Protein AF-C7RC73-F1 (afdb_monomer)

Nearest PDB structures (foldseek):
  5j6f-assembly1_A-2  TM=9.475E-01  e=1.215E-04  Geobacillus sp. GHH01
  5gmu-assembly2_B  TM=9.443E-01  e=4.191E-04  Bacillus subtilis subsp. subtilis str. 168
  2d8e-assembly1_A-2  TM=9.154E-01  e=3.025E-04  Thermus thermophilus HB8
  2d8d-assembly1_A  TM=9.356E-01  e=5.439E-04  Thermus thermophilus HB8
  5j6f-assembly1_B-2  TM=8.969E-01  e=7.058E-04  Geobacillus sp. GHH01

Organism: Kangiella koreensis (strain DSM 16069 / JCM 12317 / KCTC 12182 / SW-125) (NCBI:txid523791)

Foldseek 3Di:
DDDDPPPPPVVVVVVVVVVVVVVVVVVVVVVVVLVVVLVVLLVVLVVCVVVVHDSDDVVVVLVVLVCCCVPVVDPDDSVVSCVVVVVSSVVSVVVNVVVPDDD

Secondary structure (DSSP, 8-state):
------HHHHHHHHHHHHHHHHHHHHHHHHHHHHHHHHHHHHHHHHHHHHTT--S--HHHHHHHHHHHHHHH--SS-HHHHHHHHHHHHHHHHHHHHHTTS--

Solvent-accessible surface area (backbone atoms only — not comparable to full-atom values): 6108 Å² total; per-residue (Å²): 141,82,85,85,84,73,70,67,69,59,53,57,52,51,53,54,51,51,54,48,54,54,48,56,52,49,52,53,53,49,51,55,52,52,51,54,50,41,55,51,52,47,54,51,43,55,57,32,52,79,69,74,48,75,84,81,52,71,69,62,54,52,53,50,50,53,50,52,42,72,74,64,63,54,96,59,52,64,69,52,50,45,67,60,48,51,56,56,51,54,54,42,53,49,55,52,54,59,73,67,54,82,130

Radius of gyration: 21.59 Å; Cα contacts (8 Å, |Δi|>4): 28; chains: 1; bounding box: 45×28×75 Å

Sequence (103 aa):
MVFNEYGGSTVNSEIIQNLRSDIDELDRELMVLVEKRAQLVLRLSEEKKQLGMTDYDPTREQAIIESLYQEFKPTFSQSEIEVIFKPIFKASLRIQMDKKKPA

Mean predicted aligned error: 7.75 Å

InterPro domains:
  IPR002701 Chorismate mutase II, prokaryotic-type [PF01817] (19-96)
  IPR002701 Chorismate mutase II, prokaryotic-type [PS51168] (10-100)
  IPR002701 Chorismate mutase II, prokaryotic-type [SM00830] (20-99)
  IPR036263 Chorismate mutase type II superfamily [SSF48600] (16-98)
  IPR036979 Chorismate mutase domain superfamily [G3DSA:1.20.59.10] (11-102)

pLDDT: mean 86.16, std 15.5, range [36.69, 98.5]

Structure (mmCIF, N/CA/C/O backbone):
data_AF-C7RC73-F1
#
_entry.id   AF-C7RC73-F1
#
loop_
_atom_site.group_PDB
_atom_site.id
_atom_site.type_symbol
_atom_site.label_atom_id
_atom_site.label_alt_id
_atom_site.label_comp_id
_atom_site.label_asym_id
_atom_site.label_entity_id
_atom_site.label_seq_id
_atom_site.pdbx_PDB_ins_code
_atom_site.Cartn_x
_atom_site.Cartn_y
_atom_site.Cartn_z
_atom_site.occupancy
_atom_site.B_iso_or_equiv
_atom_site.auth_seq_id
_atom_site.auth_comp_id
_atom_site.auth_asym_id
_atom_site.auth_atom_id
_atom_site.pdbx_PDB_model_num
ATOM 1 N N . MET A 1 1 ? 21.435 3.459 -55.601 1.00 36.69 1 MET A N 1
ATOM 2 C CA . MET A 1 1 ? 21.591 2.864 -54.257 1.00 36.69 1 MET A CA 1
ATOM 3 C C . MET A 1 1 ? 21.717 4.025 -53.286 1.00 36.69 1 MET A C 1
ATOM 5 O O . MET A 1 1 ? 22.731 4.704 -53.324 1.00 36.69 1 MET A O 1
ATOM 9 N N . VAL A 1 2 ? 20.664 4.336 -52.532 1.00 38.97 2 VAL A N 1
ATOM 10 C CA . VAL A 1 2 ? 20.696 5.350 -51.467 1.00 38.97 2 VAL A CA 1
ATOM 11 C C . VAL A 1 2 ? 20.148 4.655 -50.228 1.00 38.97 2 VAL A C 1
ATOM 13 O O . VAL A 1 2 ? 19.046 4.109 -50.273 1.00 38.97 2 VAL A O 1
ATOM 16 N N . PHE A 1 3 ? 20.976 4.566 -49.191 1.00 45.38 3 PHE A N 1
ATOM 17 C CA . PHE A 1 3 ? 20.663 3.894 -47.935 1.00 45.38 3 PHE A CA 1
ATOM 18 C C . PHE A 1 3 ? 19.673 4.736 -47.122 1.00 45.38 3 PHE A C 1
ATOM 20 O O . PHE A 1 3 ? 19.808 5.951 -47.011 1.00 45.38 3 PHE A O 1
ATOM 27 N N . ASN A 1 4 ? 18.651 4.068 -46.596 1.00 46.72 4 ASN A N 1
ATOM 28 C CA . ASN A 1 4 ? 17.623 4.634 -45.735 1.00 46.72 4 ASN A CA 1
ATOM 29 C C . ASN A 1 4 ? 18.150 4.714 -44.290 1.00 46.72 4 ASN A C 1
ATOM 31 O O . ASN A 1 4 ? 18.247 3.682 -43.631 1.00 46.72 4 ASN A O 1
ATOM 35 N N . GLU A 1 5 ? 18.471 5.915 -43.799 1.00 52.72 5 GLU A N 1
ATOM 36 C CA . GLU A 1 5 ? 18.923 6.155 -42.412 1.00 52.72 5 GLU A CA 1
ATOM 37 C C . GLU A 1 5 ? 17.844 6.779 -41.500 1.00 52.72 5 GLU A C 1
ATOM 39 O O . GLU A 1 5 ? 18.138 7.228 -40.396 1.00 52.72 5 GLU A O 1
ATOM 44 N N . TYR A 1 6 ? 16.565 6.772 -41.897 1.00 52.12 6 TYR A N 1
ATOM 45 C CA . TYR A 1 6 ? 15.480 7.380 -41.102 1.00 52.12 6 TYR A CA 1
ATOM 46 C C . TYR A 1 6 ? 14.674 6.395 -40.233 1.00 52.12 6 TYR A C 1
ATOM 48 O O . TYR A 1 6 ? 13.713 6.795 -39.582 1.00 52.12 6 TYR A O 1
ATOM 56 N N . GLY A 1 7 ? 15.054 5.113 -40.176 1.00 54.03 7 GLY A N 1
ATOM 57 C CA . GLY A 1 7 ? 14.292 4.076 -39.460 1.00 54.03 7 GLY A CA 1
ATOM 58 C C . GLY A 1 7 ? 14.438 4.060 -37.930 1.00 54.03 7 GLY A C 1
ATOM 59 O O . GLY A 1 7 ? 13.632 3.429 -37.257 1.00 54.03 7 GLY A O 1
ATOM 60 N N . GLY A 1 8 ? 15.446 4.730 -37.358 1.00 53.94 8 GLY A N 1
ATOM 61 C CA . GLY A 1 8 ? 15.757 4.625 -35.922 1.00 53.94 8 GLY A CA 1
ATOM 62 C C . GLY A 1 8 ? 14.963 5.566 -35.007 1.00 53.94 8 GLY A C 1
ATOM 63 O O . GLY A 1 8 ? 14.692 5.233 -33.855 1.00 53.94 8 GLY A O 1
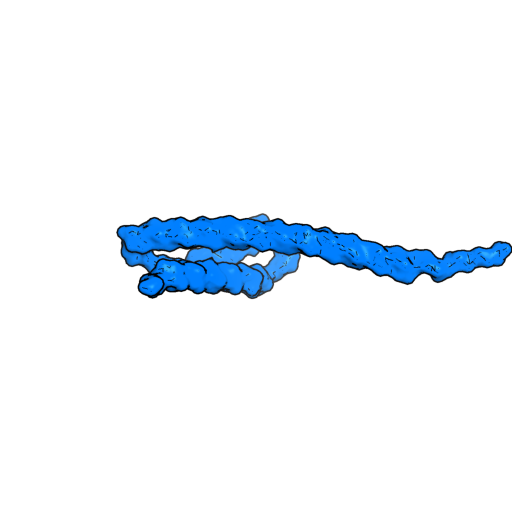ATOM 64 N N . SER A 1 9 ? 14.576 6.746 -35.495 1.00 59.94 9 SER A N 1
ATOM 65 C CA . SER A 1 9 ? 13.993 7.805 -34.653 1.00 59.94 9 SER A CA 1
ATOM 66 C C . SER A 1 9 ? 12.488 7.633 -34.428 1.00 59.94 9 SER A C 1
ATOM 68 O O . SER A 1 9 ? 11.982 7.929 -33.348 1.00 59.94 9 SER A O 1
ATOM 70 N N . THR A 1 10 ? 11.765 7.137 -35.434 1.00 62.66 10 THR A N 1
ATOM 71 C CA . THR A 1 10 ? 10.311 6.907 -35.379 1.00 62.66 10 THR A CA 1
ATOM 72 C C . THR A 1 10 ? 9.952 5.647 -34.593 1.00 62.66 10 THR A C 1
ATOM 74 O O . THR A 1 10 ? 9.048 5.697 -33.764 1.00 62.66 10 THR A O 1
ATOM 77 N N . VAL A 1 11 ? 10.710 4.559 -34.764 1.00 67.88 11 VAL A N 1
ATOM 78 C CA . VAL A 1 11 ? 10.478 3.275 -34.072 1.00 67.88 11 VAL A CA 1
ATOM 79 C C . VAL A 1 11 ? 10.676 3.400 -32.556 1.00 67.88 11 VAL A C 1
ATOM 81 O O . VAL A 1 11 ? 9.875 2.885 -31.781 1.00 67.88 11 VAL A O 1
ATOM 84 N N . ASN A 1 12 ? 11.687 4.154 -32.108 1.00 74.06 12 ASN A N 1
ATOM 85 C CA . ASN A 1 12 ? 11.900 4.402 -30.676 1.00 74.06 12 ASN A CA 1
ATOM 86 C C . ASN A 1 12 ? 10.759 5.212 -30.039 1.00 74.06 12 ASN A C 1
ATOM 88 O O . ASN A 1 12 ? 10.409 4.974 -28.885 1.00 74.06 12 ASN A O 1
ATOM 92 N N .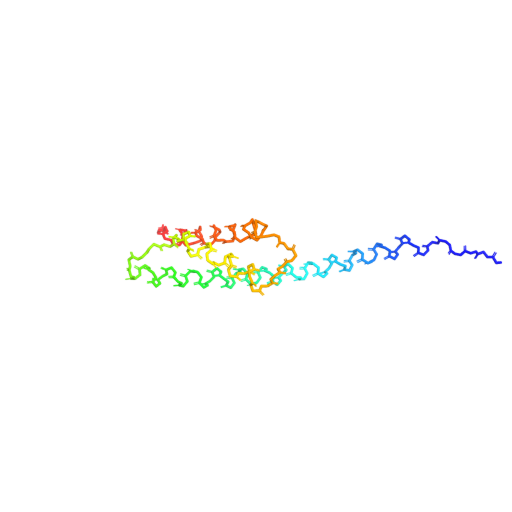 SER A 1 13 ? 10.157 6.143 -30.786 1.00 86.88 13 SER A N 1
ATOM 93 C CA . SER A 1 13 ? 8.987 6.894 -30.317 1.00 86.88 13 SER A CA 1
ATOM 94 C C . SER A 1 13 ? 7.776 5.973 -30.141 1.00 86.88 13 SER A C 1
ATOM 96 O O . SER A 1 13 ? 7.113 6.034 -29.110 1.00 86.88 13 SER A O 1
ATOM 98 N N . GLU A 1 14 ? 7.532 5.073 -31.097 1.00 91.75 14 GLU A N 1
ATOM 99 C CA . GLU A 1 14 ? 6.418 4.118 -31.058 1.00 91.75 14 GLU A CA 1
ATOM 100 C C . GLU A 1 14 ? 6.543 3.116 -29.898 1.00 91.75 14 GLU A C 1
ATOM 102 O O . GLU A 1 14 ? 5.582 2.923 -29.157 1.00 91.75 14 GLU A O 1
ATOM 107 N N . ILE A 1 15 ? 7.739 2.564 -29.653 1.00 95.00 15 ILE A N 1
ATOM 108 C CA . ILE A 1 15 ? 7.986 1.671 -28.503 1.00 95.00 15 ILE A CA 1
ATOM 109 C C . ILE A 1 15 ? 7.692 2.389 -27.181 1.00 95.00 15 ILE A C 1
ATOM 111 O O . ILE A 1 15 ? 7.037 1.827 -26.305 1.00 95.00 15 ILE A O 1
ATOM 115 N N . ILE A 1 16 ? 8.139 3.641 -27.034 1.00 95.44 16 ILE A N 1
ATOM 116 C CA . ILE A 1 16 ? 7.872 4.432 -25.826 1.00 95.44 16 ILE A CA 1
ATOM 117 C C . ILE A 1 16 ? 6.370 4.686 -25.654 1.00 95.44 16 ILE A C 1
ATOM 119 O O . ILE A 1 16 ? 5.880 4.610 -24.529 1.00 95.44 16 ILE A O 1
ATOM 123 N N . GLN A 1 17 ? 5.633 4.988 -26.731 1.00 96.38 17 GLN A N 1
ATOM 124 C CA . GLN A 1 17 ? 4.180 5.184 -26.637 1.00 96.38 17 GLN A CA 1
ATOM 125 C C . GLN A 1 17 ? 3.455 3.896 -26.242 1.00 96.38 17 GLN A C 1
ATOM 127 O O . GLN A 1 17 ? 2.572 3.949 -25.391 1.00 96.38 17 GLN A O 1
ATOM 132 N N . ASN A 1 18 ? 3.860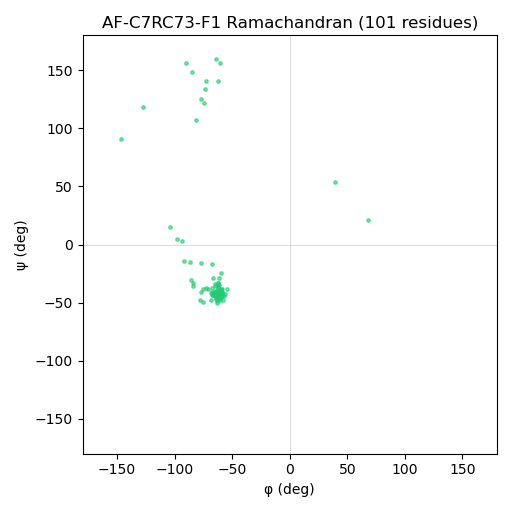 2.749 -26.788 1.00 96.56 18 ASN A N 1
ATOM 133 C CA . ASN A 1 18 ? 3.265 1.461 -26.432 1.00 96.56 18 ASN A CA 1
ATOM 134 C C . ASN A 1 18 ? 3.517 1.125 -24.956 1.00 96.56 18 ASN A C 1
ATOM 136 O O . ASN A 1 18 ? 2.571 0.857 -24.227 1.00 96.56 18 ASN A O 1
ATOM 140 N N . LEU A 1 19 ? 4.759 1.276 -24.479 1.00 97.38 19 LEU A N 1
ATOM 141 C CA . LEU A 1 19 ? 5.085 1.078 -23.061 1.00 97.38 19 LEU A CA 1
ATOM 142 C C . LEU A 1 19 ? 4.280 2.006 -22.142 1.00 97.38 19 LEU A C 1
ATOM 144 O O . LEU A 1 19 ? 3.866 1.595 -21.064 1.00 97.38 19 LEU A O 1
ATOM 148 N N . ARG A 1 20 ? 4.046 3.258 -22.552 1.00 97.31 20 ARG A N 1
ATOM 149 C CA . ARG A 1 20 ? 3.194 4.187 -21.794 1.00 97.31 20 ARG A CA 1
ATOM 150 C C . ARG A 1 20 ? 1.736 3.745 -21.781 1.00 97.31 20 ARG A C 1
ATOM 152 O O . ARG A 1 20 ? 1.124 3.807 -20.727 1.00 97.31 20 ARG A O 1
ATOM 159 N N . SER A 1 21 ? 1.208 3.266 -22.906 1.00 97.81 21 SER A N 1
ATOM 160 C CA . SER A 1 21 ? -0.153 2.723 -22.970 1.00 97.81 21 SER A CA 1
ATOM 161 C C . SER A 1 21 ? -0.328 1.515 -22.046 1.00 97.81 21 SER A C 1
ATOM 163 O O . SER A 1 21 ? -1.334 1.433 -21.342 1.00 97.81 21 SER A O 1
ATOM 165 N N . ASP A 1 22 ? 0.658 0.616 -22.008 1.00 98.31 22 ASP A N 1
ATOM 166 C CA . ASP A 1 22 ? 0.648 -0.551 -21.119 1.00 98.31 22 ASP A CA 1
ATOM 167 C C . ASP A 1 22 ? 0.691 -0.125 -19.640 1.00 98.31 22 ASP A C 1
ATOM 169 O O . ASP A 1 22 ? -0.038 -0.665 -18.807 1.00 98.31 22 ASP A O 1
ATOM 173 N N . ILE A 1 23 ? 1.504 0.888 -19.308 1.00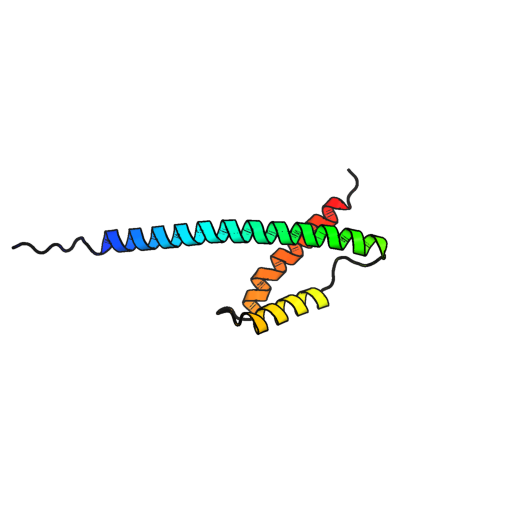 98.12 23 ILE A N 1
ATOM 174 C CA . ILE A 1 23 ? 1.544 1.484 -17.963 1.00 98.12 23 ILE A CA 1
ATOM 175 C C . ILE A 1 23 ? 0.198 2.127 -17.614 1.00 98.12 23 ILE A C 1
ATOM 177 O O . ILE A 1 23 ? -0.322 1.880 -16.531 1.00 98.12 23 ILE A O 1
ATOM 181 N N . ASP A 1 24 ? -0.402 2.893 -18.526 1.00 98.31 24 ASP A N 1
ATOM 182 C CA . ASP A 1 24 ? -1.693 3.547 -18.296 1.00 98.31 24 ASP A CA 1
ATOM 183 C C . ASP A 1 24 ? -2.813 2.523 -18.042 1.00 98.31 24 ASP A C 1
ATOM 185 O O . ASP A 1 24 ? -3.749 2.784 -17.280 1.00 98.31 24 ASP A O 1
ATOM 189 N N . GLU A 1 25 ? -2.766 1.365 -18.704 1.00 98.50 25 GLU A N 1
ATOM 190 C CA . GLU A 1 25 ? -3.688 0.257 -18.452 1.00 98.50 25 GLU A CA 1
ATOM 191 C C . GLU A 1 25 ? -3.460 -0.375 -17.082 1.00 98.50 25 GLU A C 1
ATOM 193 O O . GLU A 1 25 ? -4.412 -0.498 -16.305 1.00 98.50 25 GLU A O 1
ATOM 198 N N . LEU A 1 26 ? -2.205 -0.668 -16.743 1.00 98.50 26 LEU A N 1
ATOM 199 C CA . LEU A 1 26 ? -1.845 -1.194 -15.431 1.00 98.50 26 LEU A CA 1
ATOM 200 C C . LEU A 1 26 ? -2.251 -0.236 -14.301 1.00 98.50 26 LEU A C 1
ATOM 202 O O . LEU A 1 26 ? -2.790 -0.670 -13.284 1.00 98.50 26 LEU A O 1
ATOM 206 N N . ASP A 1 27 ? -2.072 1.071 -14.482 1.00 98.19 27 ASP A N 1
ATOM 207 C CA . ASP A 1 27 ? -2.459 2.089 -13.505 1.00 98.19 27 ASP A CA 1
ATOM 208 C C . ASP A 1 27 ? -3.976 2.104 -13.256 1.00 98.19 27 ASP A C 1
ATOM 210 O O . ASP A 1 27 ? -4.429 2.265 -12.115 1.00 98.19 27 ASP A O 1
ATOM 214 N N . ARG A 1 28 ? -4.790 1.863 -14.295 1.00 98.38 28 ARG A N 1
ATOM 215 C CA . ARG A 1 28 ? -6.245 1.695 -14.134 1.00 98.38 28 ARG A CA 1
ATOM 216 C C . ARG A 1 28 ? -6.573 0.455 -13.307 1.00 98.38 28 ARG A C 1
ATOM 218 O O . ARG A 1 28 ? -7.438 0.524 -12.429 1.00 98.38 28 ARG A O 1
ATOM 225 N N . GLU A 1 29 ? -5.883 -0.659 -13.537 1.00 98.50 29 GLU A N 1
ATOM 226 C CA . GLU A 1 29 ? -6.060 -1.877 -12.740 1.00 98.50 29 GLU A CA 1
ATOM 227 C C . GLU A 1 29 ? -5.642 -1.676 -11.279 1.00 98.50 29 GLU A C 1
ATOM 229 O O . GLU A 1 29 ? -6.379 -2.060 -10.363 1.00 98.50 29 GLU A O 1
ATOM 234 N N . LEU A 1 30 ? -4.508 -1.008 -11.045 1.00 97.31 30 LEU A N 1
ATOM 235 C CA . LEU A 1 30 ? -4.049 -0.638 -9.708 1.00 97.31 30 LEU A CA 1
ATOM 236 C C . LEU A 1 30 ? -5.102 0.199 -8.981 1.00 97.31 30 LEU A C 1
ATOM 238 O O . LEU A 1 30 ? -5.417 -0.091 -7.825 1.00 97.31 30 LEU A O 1
ATOM 242 N N . MET A 1 31 ? -5.713 1.177 -9.654 1.00 97.50 31 MET A N 1
ATOM 243 C CA . MET A 1 31 ? -6.776 1.983 -9.054 1.00 97.50 31 MET A CA 1
ATOM 244 C C . MET A 1 31 ? -7.994 1.131 -8.663 1.00 97.50 31 MET A C 1
ATOM 246 O O . MET A 1 31 ? -8.518 1.273 -7.555 1.00 97.50 31 MET A O 1
ATOM 250 N N . VAL A 1 32 ? -8.413 0.185 -9.511 1.00 97.94 32 VAL A N 1
ATOM 251 C CA . VAL A 1 32 ? -9.501 -0.756 -9.184 1.00 97.94 32 VAL A CA 1
ATOM 252 C C . VAL A 1 32 ? -9.156 -1.606 -7.954 1.00 97.94 32 VAL A C 1
ATOM 254 O O . VAL A 1 32 ? -10.015 -1.844 -7.100 1.00 97.94 32 VAL A O 1
ATOM 257 N N . LEU A 1 33 ? -7.909 -2.067 -7.831 1.00 97.62 33 LEU A N 1
ATOM 258 C CA . LEU A 1 33 ? -7.450 -2.851 -6.680 1.00 97.62 33 LEU A CA 1
ATOM 259 C C . LEU A 1 33 ? -7.396 -2.017 -5.394 1.00 97.62 33 LEU A C 1
ATOM 261 O O . LEU A 1 33 ? -7.835 -2.487 -4.339 1.00 97.62 33 LEU A O 1
ATOM 265 N N . VAL A 1 34 ? -6.911 -0.775 -5.471 1.00 95.94 34 VAL A N 1
ATOM 266 C CA . VAL A 1 34 ? -6.881 0.152 -4.331 1.00 95.94 34 VAL A CA 1
ATOM 267 C C . VAL A 1 34 ? -8.298 0.460 -3.843 1.00 95.94 34 VAL A C 1
ATOM 269 O O . VAL A 1 34 ? -8.540 0.422 -2.635 1.00 95.94 34 VAL A O 1
ATOM 272 N N . GLU A 1 35 ? -9.250 0.677 -4.752 1.00 94.81 35 GLU A N 1
ATOM 273 C CA . GLU A 1 35 ? -10.655 0.911 -4.399 1.00 94.81 35 GLU A CA 1
ATOM 274 C C . GLU A 1 35 ? -11.276 -0.309 -3.699 1.00 94.81 35 GLU A C 1
ATOM 276 O O . GLU A 1 35 ? -11.853 -0.191 -2.615 1.00 94.81 35 GLU A O 1
ATOM 281 N N . LYS A 1 36 ? -11.077 -1.519 -4.241 1.00 96.62 36 LYS A N 1
ATOM 282 C CA . LYS A 1 36 ? -11.523 -2.765 -3.586 1.00 96.62 36 LYS A CA 1
ATOM 283 C C . LYS A 1 36 ? -10.941 -2.903 -2.177 1.00 96.62 36 LYS A C 1
ATOM 285 O O . LYS A 1 36 ? -11.654 -3.267 -1.238 1.00 96.62 36 LYS A O 1
ATOM 290 N N . ARG A 1 37 ? -9.655 -2.582 -2.003 1.00 95.62 37 ARG A N 1
ATOM 291 C CA . ARG A 1 37 ? -9.001 -2.584 -0.689 1.00 95.62 37 ARG A CA 1
ATOM 292 C C . ARG A 1 37 ? -9.657 -1.578 0.260 1.00 95.62 37 ARG A C 1
ATOM 294 O O . ARG A 1 37 ? -9.914 -1.928 1.411 1.00 95.62 37 ARG A O 1
ATOM 301 N N . ALA A 1 38 ? -9.950 -0.361 -0.197 1.00 93.44 38 ALA A N 1
ATOM 302 C CA . ALA A 1 38 ? -10.610 0.661 0.614 1.00 93.44 38 ALA A CA 1
ATOM 303 C C . ALA A 1 38 ? -11.997 0.199 1.097 1.00 93.44 38 ALA A C 1
ATOM 305 O O . ALA A 1 38 ? -12.317 0.333 2.279 1.00 93.44 38 ALA A O 1
ATOM 306 N N . GLN A 1 39 ? -12.787 -0.436 0.227 1.00 94.06 39 GLN A N 1
ATOM 307 C CA . GLN A 1 39 ? -14.098 -0.991 0.587 1.00 94.06 39 GLN A CA 1
ATOM 308 C C . GLN A 1 39 ? -14.003 -2.074 1.671 1.00 94.06 39 GLN A C 1
ATOM 310 O O . GLN A 1 39 ? -14.800 -2.084 2.613 1.00 94.06 39 GLN A O 1
ATOM 315 N N . LEU A 1 40 ? -13.005 -2.959 1.588 1.00 95.31 40 LEU A N 1
ATOM 316 C CA . LEU A 1 40 ? -12.745 -3.963 2.626 1.00 95.31 40 LEU A CA 1
ATOM 317 C C . LEU A 1 40 ? -12.339 -3.322 3.956 1.00 95.31 40 LEU A C 1
ATOM 319 O O . LEU A 1 40 ? -12.819 -3.736 5.009 1.00 95.31 40 LEU A O 1
ATOM 323 N N . VAL A 1 41 ? -11.498 -2.288 3.917 1.00 92.75 41 VAL A N 1
ATOM 324 C CA . VAL A 1 41 ? -11.065 -1.553 5.113 1.00 92.75 41 VAL A CA 1
ATOM 325 C C . VAL A 1 41 ? -12.237 -0.830 5.790 1.00 92.75 41 VAL A C 1
ATOM 327 O O . VAL A 1 41 ? -12.303 -0.786 7.019 1.00 92.75 41 VAL A O 1
ATOM 330 N N . LEU A 1 42 ? -13.199 -0.314 5.021 1.00 91.19 42 LEU A N 1
ATOM 331 C CA . LEU A 1 42 ? -14.419 0.279 5.575 1.00 91.19 42 LEU A CA 1
ATOM 332 C C . LEU A 1 42 ? -15.313 -0.758 6.253 1.00 91.19 42 LEU A C 1
ATOM 334 O O . LEU A 1 42 ? -15.798 -0.508 7.352 1.00 91.19 42 LEU A O 1
ATOM 338 N N . ARG A 1 43 ? -15.492 -1.931 5.636 1.00 92.94 43 ARG A N 1
ATOM 339 C CA . ARG A 1 43 ? -16.230 -3.040 6.258 1.00 92.94 43 ARG A CA 1
ATOM 340 C C . ARG A 1 43 ? -15.553 -3.498 7.550 1.00 92.94 43 ARG A C 1
ATOM 342 O O . ARG A 1 43 ? -16.219 -3.626 8.565 1.00 92.94 43 ARG A O 1
ATOM 349 N N . LEU A 1 44 ? -14.227 -3.658 7.533 1.00 91.88 44 LEU A N 1
ATOM 350 C CA . LEU A 1 44 ? -13.449 -4.009 8.724 1.00 91.88 44 LEU A CA 1
ATOM 351 C C . LEU A 1 44 ? -13.601 -2.971 9.847 1.00 91.88 44 LEU A C 1
ATOM 353 O O . LEU A 1 44 ? -13.663 -3.347 11.013 1.00 91.88 44 LEU A O 1
ATOM 357 N N . SER A 1 45 ? -13.658 -1.680 9.507 1.00 90.25 45 SER A N 1
ATOM 358 C CA . SER A 1 45 ? -13.868 -0.597 10.479 1.00 90.25 45 SER A CA 1
ATOM 359 C C . SER A 1 45 ? -15.199 -0.730 11.214 1.00 90.25 45 SER A C 1
ATOM 361 O O . SER A 1 45 ? -15.252 -0.542 12.428 1.00 90.25 45 SER A O 1
ATOM 363 N N . GLU A 1 46 ? -16.265 -1.091 10.496 1.00 90.31 46 GLU A N 1
ATOM 364 C CA . GLU A 1 46 ? -17.591 -1.266 11.090 1.00 90.31 46 GLU A CA 1
ATOM 365 C C . GLU A 1 46 ? -17.612 -2.439 12.078 1.00 90.31 46 GLU A C 1
ATOM 367 O O . GLU A 1 46 ? -18.090 -2.288 13.200 1.00 90.31 46 GLU A O 1
ATOM 372 N N . GLU A 1 47 ? -16.995 -3.568 11.719 1.00 92.81 47 GLU A N 1
ATOM 373 C CA . GLU A 1 47 ? -16.845 -4.715 12.626 1.00 92.81 47 GLU A CA 1
ATOM 374 C C . GLU A 1 47 ? -16.013 -4.350 13.869 1.00 92.81 47 GLU A C 1
ATOM 376 O O . GLU A 1 47 ? -16.407 -4.607 15.007 1.00 92.81 47 GLU A O 1
ATOM 381 N N . LYS A 1 48 ? -14.872 -3.674 13.677 1.00 89.25 48 LYS A N 1
ATOM 382 C CA . LYS A 1 48 ? -14.015 -3.205 14.779 1.00 89.25 48 LYS A CA 1
ATOM 383 C C . LYS A 1 48 ? -14.753 -2.255 15.719 1.00 89.25 48 LYS A C 1
ATOM 385 O O . LYS A 1 48 ? -14.574 -2.340 16.932 1.00 89.25 48 LYS A O 1
ATOM 390 N N . LYS A 1 49 ? -15.595 -1.372 15.177 1.00 88.00 49 LYS A N 1
ATOM 391 C CA . LYS A 1 49 ? -16.407 -0.429 15.954 1.00 88.00 49 LYS A CA 1
ATOM 392 C C . LYS A 1 49 ? -17.406 -1.154 16.853 1.00 88.00 49 LYS A C 1
ATOM 394 O O . LYS A 1 49 ? -17.535 -0.773 18.014 1.00 88.00 49 LYS A O 1
ATOM 399 N N . GLN A 1 50 ? -18.062 -2.204 16.355 1.00 89.19 50 GLN A N 1
ATOM 400 C CA . GLN A 1 50 ? -18.969 -3.035 17.162 1.00 89.19 50 GLN A CA 1
ATOM 401 C C . GLN A 1 50 ? -18.242 -3.709 18.337 1.00 89.19 50 GLN A C 1
ATOM 403 O O . GLN A 1 50 ? -18.835 -3.919 19.392 1.00 89.19 50 GLN A O 1
ATOM 408 N N . LEU A 1 51 ? -16.943 -3.978 18.179 1.00 90.88 51 LEU A N 1
ATOM 409 C CA . LEU A 1 51 ? -16.072 -4.570 19.198 1.00 90.88 51 LEU A CA 1
ATOM 410 C C . LEU A 1 51 ? -15.312 -3.540 20.057 1.00 90.88 51 LEU A C 1
ATOM 412 O O . LEU A 1 51 ? -14.491 -3.928 20.885 1.00 90.88 51 LEU A O 1
ATOM 416 N N . GLY A 1 52 ? -15.536 -2.234 19.866 1.00 87.69 52 GLY A N 1
ATOM 417 C CA . GLY A 1 52 ? -14.821 -1.180 20.600 1.00 87.69 52 GLY A CA 1
ATOM 418 C C . GLY A 1 52 ? -13.3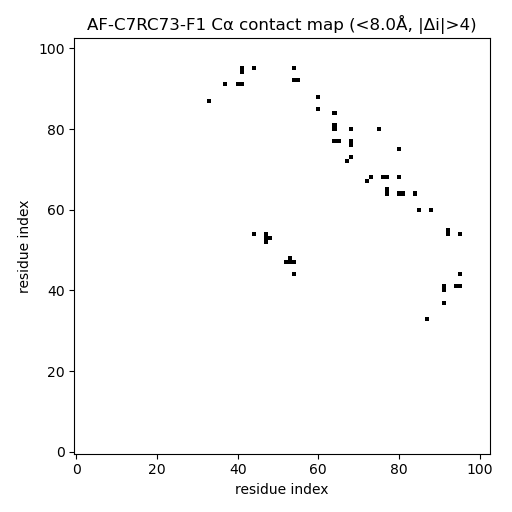24 -1.065 20.269 1.00 87.69 52 GLY A C 1
ATOM 419 O O . GLY A 1 52 ? -12.560 -0.522 21.064 1.00 87.69 52 GLY A O 1
ATOM 420 N N . MET A 1 53 ? -12.889 -1.574 19.113 1.00 88.31 53 MET A N 1
ATOM 421 C CA . MET A 1 53 ? -11.492 -1.559 18.665 1.00 88.31 53 MET A CA 1
ATOM 422 C C . MET A 1 53 ? -11.148 -0.302 17.849 1.00 88.31 53 MET A C 1
ATOM 424 O O . MET A 1 53 ? -12.006 0.313 17.213 1.00 88.31 53 MET A O 1
ATOM 428 N N . THR A 1 54 ? -9.862 0.064 17.815 1.00 85.81 54 THR A N 1
ATOM 429 C CA . THR A 1 54 ? -9.348 1.196 17.027 1.00 85.81 54 THR A CA 1
ATOM 430 C C . THR A 1 54 ? -9.042 0.811 15.576 1.00 85.81 54 THR A C 1
ATOM 432 O O . THR A 1 54 ? -8.623 -0.310 15.270 1.00 85.81 54 THR A O 1
ATOM 435 N N . ASP A 1 55 ? -9.209 1.769 14.660 1.00 84.69 55 ASP A N 1
ATOM 436 C CA . ASP A 1 55 ? -8.903 1.556 13.239 1.00 84.69 55 ASP A CA 1
ATOM 437 C C . ASP A 1 55 ? -7.402 1.554 12.944 1.00 84.69 55 ASP A C 1
ATOM 439 O O . ASP A 1 55 ? -6.944 0.748 12.134 1.00 84.69 55 ASP A O 1
ATOM 443 N N . TYR A 1 56 ? -6.645 2.426 13.617 1.00 87.94 56 TYR A N 1
ATOM 444 C CA . TYR A 1 56 ? -5.197 2.532 13.459 1.00 87.94 56 TYR A CA 1
ATOM 445 C C . TYR A 1 56 ? -4.478 1.402 14.201 1.00 87.94 56 TYR A C 1
ATOM 447 O O . TYR A 1 56 ? -4.681 1.221 15.403 1.00 87.94 56 TYR A O 1
ATOM 455 N N . ASP A 1 57 ? -3.639 0.667 13.472 1.00 89.75 57 ASP A N 1
ATOM 456 C CA . ASP A 1 57 ? -2.836 -0.447 13.977 1.00 89.75 57 ASP A CA 1
ATOM 457 C C . ASP A 1 57 ? -1.487 -0.496 13.224 1.00 89.75 57 ASP A C 1
ATOM 459 O O . ASP A 1 57 ? -1.383 -1.120 12.162 1.00 89.75 57 ASP A O 1
ATOM 463 N N . PRO A 1 58 ? -0.444 0.187 13.735 1.00 91.44 58 PRO A N 1
ATOM 464 C CA . PRO A 1 58 ? 0.854 0.259 13.066 1.00 91.44 58 PRO A CA 1
ATOM 465 C C . PRO A 1 58 ? 1.569 -1.097 13.004 1.00 91.44 58 PRO A C 1
ATOM 467 O O . PRO A 1 58 ? 2.323 -1.351 12.066 1.00 91.44 58 PRO A O 1
ATOM 470 N N . THR A 1 59 ? 1.317 -1.990 13.967 1.00 94.62 59 THR A N 1
ATOM 471 C CA . THR A 1 59 ? 1.873 -3.349 13.963 1.00 94.62 59 THR A CA 1
ATOM 472 C C . THR A 1 59 ? 1.295 -4.150 12.803 1.00 94.62 59 THR A C 1
ATOM 474 O O . THR A 1 59 ? 2.039 -4.804 12.069 1.00 94.62 59 THR A O 1
ATOM 477 N N . ARG A 1 60 ? -0.021 -4.048 12.574 1.00 94.06 60 ARG A N 1
ATOM 478 C CA . ARG A 1 60 ? -0.666 -4.670 11.416 1.00 94.06 60 ARG A CA 1
ATOM 479 C C . ARG A 1 60 ? -0.125 -4.119 10.100 1.00 94.06 60 ARG A C 1
ATOM 481 O O . ARG A 1 60 ? 0.101 -4.915 9.193 1.00 94.06 60 ARG A O 1
ATOM 488 N N . GLU A 1 61 ? 0.069 -2.805 9.985 1.00 94.69 61 GLU A N 1
ATOM 489 C CA . GLU A 1 61 ? 0.619 -2.171 8.777 1.00 94.69 61 GLU A CA 1
ATOM 490 C C . GLU A 1 61 ? 2.030 -2.678 8.455 1.00 94.69 61 GLU A C 1
ATOM 492 O O . GLU A 1 61 ? 2.290 -3.064 7.313 1.00 94.69 61 GLU A O 1
ATOM 497 N N . GLN A 1 62 ? 2.912 -2.756 9.457 1.00 95.00 62 GLN A N 1
ATOM 498 C CA . GLN A 1 62 ? 4.269 -3.269 9.262 1.00 95.00 62 GLN A CA 1
ATOM 499 C C . GLN A 1 62 ? 4.265 -4.742 8.836 1.00 95.00 62 GLN A C 1
ATOM 501 O O . GLN A 1 62 ? 4.982 -5.112 7.909 1.00 95.00 62 GLN A O 1
ATOM 506 N N . ALA A 1 63 ? 3.403 -5.566 9.443 1.00 96.12 63 ALA A N 1
ATOM 507 C CA . ALA A 1 63 ? 3.270 -6.974 9.074 1.00 96.12 63 ALA A CA 1
ATOM 508 C C . ALA A 1 63 ? 2.798 -7.166 7.619 1.00 96.12 63 ALA A C 1
ATOM 510 O O . ALA A 1 63 ? 3.201 -8.125 6.966 1.00 96.12 63 ALA A O 1
ATOM 511 N N . ILE A 1 64 ? 1.962 -6.260 7.081 1.00 94.88 64 ILE A N 1
ATOM 512 C CA . ILE A 1 64 ? 1.590 -6.288 5.652 1.00 94.88 64 ILE A CA 1
ATOM 513 C C . ILE A 1 64 ? 2.828 -6.062 4.787 1.00 94.88 64 ILE A C 1
ATOM 515 O O . ILE A 1 64 ? 3.068 -6.830 3.863 1.00 94.88 64 ILE A O 1
ATOM 519 N N . ILE A 1 65 ? 3.598 -5.014 5.078 1.00 95.44 65 ILE A N 1
ATOM 520 C CA . ILE A 1 65 ? 4.778 -4.638 4.289 1.00 95.44 65 ILE A CA 1
ATOM 521 C C . ILE A 1 65 ? 5.802 -5.775 4.287 1.00 95.44 65 ILE A C 1
ATOM 523 O O . ILE A 1 65 ? 6.299 -6.147 3.226 1.00 95.44 65 ILE A O 1
ATOM 527 N N . GLU A 1 66 ? 6.096 -6.338 5.459 1.00 94.81 66 GLU A N 1
ATOM 528 C CA . GLU A 1 66 ? 7.046 -7.441 5.588 1.00 94.81 66 GLU A CA 1
ATOM 529 C C . GLU A 1 66 ? 6.578 -8.675 4.809 1.00 94.81 66 GLU A C 1
ATOM 531 O O . GLU A 1 66 ? 7.350 -9.230 4.030 1.00 94.81 66 GLU A O 1
ATOM 536 N N . SER A 1 67 ? 5.298 -9.047 4.931 1.00 95.00 67 SER A N 1
ATOM 537 C CA . SER A 1 67 ? 4.719 -10.153 4.161 1.00 95.00 67 SER A CA 1
ATOM 538 C C . SER A 1 67 ? 4.856 -9.928 2.654 1.00 95.00 67 SER A C 1
ATOM 540 O O . SER A 1 67 ? 5.311 -10.821 1.947 1.00 95.00 67 SER A O 1
ATOM 542 N N . LEU A 1 68 ? 4.515 -8.732 2.161 1.00 93.75 68 LEU A N 1
ATOM 543 C CA . LEU A 1 68 ? 4.601 -8.407 0.734 1.00 93.75 68 LEU A CA 1
ATOM 544 C C . LEU A 1 68 ? 6.044 -8.457 0.217 1.00 93.75 68 LEU A C 1
ATOM 546 O O . LEU A 1 68 ? 6.288 -8.953 -0.881 1.00 93.75 68 LEU A O 1
ATOM 550 N N . TYR A 1 69 ? 7.005 -7.969 1.004 1.00 92.44 69 TYR A N 1
ATOM 551 C CA . TYR A 1 69 ? 8.418 -8.013 0.636 1.00 92.44 69 TYR A CA 1
ATOM 552 C C . TYR A 1 69 ? 8.938 -9.453 0.534 1.00 92.44 69 TYR A C 1
ATOM 554 O O . TYR A 1 69 ? 9.598 -9.806 -0.444 1.00 92.44 69 TYR A O 1
ATOM 562 N N . GLN A 1 70 ? 8.611 -10.294 1.519 1.00 93.00 70 GLN A N 1
ATOM 563 C CA . GLN A 1 70 ? 9.081 -11.681 1.568 1.00 93.00 70 GLN A CA 1
ATOM 564 C C . GLN A 1 70 ? 8.419 -12.570 0.508 1.00 93.00 70 GLN A C 1
ATOM 566 O O . GLN A 1 70 ? 9.082 -13.433 -0.070 1.00 93.00 70 GLN A O 1
ATOM 571 N N . GLU A 1 71 ? 7.128 -12.362 0.243 1.00 91.75 71 GLU A N 1
ATOM 572 C CA . GLU A 1 71 ? 6.344 -13.183 -0.683 1.00 91.75 71 GLU A CA 1
ATOM 573 C C . GLU A 1 71 ? 6.674 -12.881 -2.147 1.00 91.75 71 GLU A C 1
ATOM 575 O O . GLU A 1 71 ? 6.952 -13.797 -2.922 1.00 91.75 71 GLU A O 1
ATOM 580 N N . PHE A 1 72 ? 6.686 -11.602 -2.530 1.00 84.56 72 PHE A N 1
ATOM 581 C CA . PHE A 1 72 ? 6.796 -11.217 -3.938 1.00 84.56 72 PHE A CA 1
ATOM 582 C C . PHE A 1 72 ? 8.233 -10.997 -4.406 1.0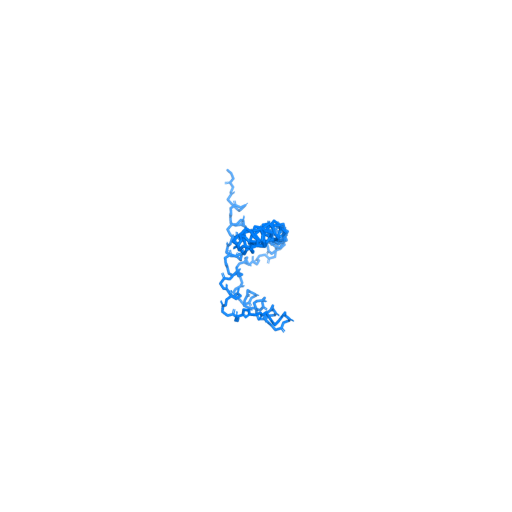0 84.56 72 PHE A C 1
ATOM 584 O O . PHE A 1 72 ? 8.456 -10.924 -5.613 1.00 84.56 72 PHE A O 1
ATOM 591 N N . LYS A 1 73 ? 9.199 -10.886 -3.478 1.00 78.25 73 LYS A N 1
ATOM 592 C CA . LYS A 1 73 ? 10.606 -10.540 -3.762 1.00 78.25 73 LYS A CA 1
ATOM 593 C C . LYS A 1 73 ? 10.724 -9.467 -4.854 1.00 78.25 73 LYS A C 1
ATOM 595 O O . LYS A 1 73 ? 11.359 -9.704 -5.886 1.00 78.25 73 LYS A O 1
ATOM 600 N N . PRO A 1 74 ? 10.041 -8.326 -4.681 1.00 78.06 74 PRO A N 1
ATOM 601 C CA . PRO A 1 74 ? 9.969 -7.333 -5.733 1.00 78.06 74 PRO A CA 1
ATOM 602 C C . PRO A 1 74 ? 11.357 -6.761 -6.020 1.00 78.06 74 PRO A C 1
ATOM 604 O O . PRO A 1 74 ? 12.253 -6.791 -5.179 1.00 78.06 74 PRO A O 1
ATOM 607 N N . THR A 1 75 ? 11.514 -6.171 -7.202 1.00 87.81 75 THR A N 1
ATOM 608 C CA . THR A 1 75 ? 12.721 -5.405 -7.549 1.00 87.81 75 THR A CA 1
ATOM 609 C C . THR A 1 75 ? 12.942 -4.229 -6.588 1.00 87.81 75 THR A C 1
ATOM 611 O O . THR A 1 75 ? 14.069 -3.778 -6.407 1.00 87.81 75 THR A O 1
ATOM 614 N N . PHE A 1 76 ? 11.865 -3.746 -5.962 1.00 89.50 76 PHE A N 1
ATOM 615 C CA . PHE A 1 76 ? 11.889 -2.707 -4.942 1.00 89.50 76 PHE A CA 1
ATOM 616 C C . PHE A 1 76 ? 12.448 -3.211 -3.608 1.00 89.50 76 PHE A C 1
ATOM 618 O O . PHE A 1 76 ? 12.104 -4.289 -3.121 1.00 89.50 76 PHE A O 1
ATOM 625 N N . SER A 1 77 ? 13.240 -2.366 -2.959 1.00 92.38 77 SER A N 1
ATOM 626 C CA . SER A 1 77 ? 13.606 -2.514 -1.555 1.00 92.38 77 SER A CA 1
ATOM 627 C C . SER A 1 77 ? 12.371 -2.485 -0.650 1.00 92.38 77 SER A C 1
ATOM 629 O O . SER A 1 77 ? 11.348 -1.868 -0.961 1.00 92.38 77 SER A O 1
ATOM 631 N N . GLN A 1 78 ? 12.480 -3.082 0.538 1.00 92.12 78 GLN A N 1
ATOM 632 C CA . GLN A 1 78 ? 11.418 -3.013 1.543 1.00 92.12 78 GLN A CA 1
ATOM 633 C C . GLN A 1 78 ? 11.025 -1.558 1.867 1.00 92.12 78 GLN A C 1
ATOM 635 O O . GLN A 1 78 ? 9.840 -1.258 1.995 1.00 92.12 78 GLN A O 1
ATOM 640 N N . SER A 1 79 ? 11.992 -0.635 1.922 1.00 93.31 79 SER A N 1
ATOM 641 C CA . SER A 1 79 ? 11.732 0.796 2.134 1.00 93.31 79 SER A CA 1
ATOM 642 C C . SER A 1 79 ? 10.898 1.436 1.023 1.00 93.31 79 SER A C 1
ATOM 644 O O . SER A 1 79 ? 10.077 2.306 1.300 1.00 93.31 79 SER A O 1
ATOM 646 N N . GLU A 1 80 ? 11.062 1.009 -0.227 1.00 93.50 80 GLU A N 1
ATOM 647 C CA . GLU A 1 80 ? 10.252 1.512 -1.342 1.00 93.50 80 GLU A CA 1
ATOM 648 C C . GLU A 1 80 ? 8.819 0.972 -1.273 1.00 93.50 80 GLU A C 1
ATOM 650 O O . GLU A 1 80 ? 7.870 1.727 -1.483 1.00 93.50 80 GLU A O 1
ATOM 655 N N . ILE A 1 81 ? 8.633 -0.289 -0.865 1.00 93.56 81 ILE A N 1
ATOM 656 C CA . ILE A 1 81 ? 7.296 -0.840 -0.586 1.00 93.56 81 ILE A CA 1
ATOM 657 C C . ILE A 1 81 ? 6.611 -0.033 0.517 1.00 93.56 81 ILE A C 1
ATOM 659 O O . ILE A 1 81 ? 5.429 0.291 0.400 1.00 93.56 81 ILE A O 1
ATOM 663 N N . GLU A 1 82 ? 7.339 0.349 1.571 1.00 94.81 82 GLU A N 1
ATOM 664 C CA . GLU A 1 82 ? 6.788 1.214 2.617 1.00 94.81 82 GLU A CA 1
ATOM 665 C C . GLU A 1 82 ? 6.305 2.557 2.065 1.00 94.81 82 GLU A C 1
ATOM 667 O O . GLU A 1 82 ? 5.212 3.007 2.423 1.00 94.81 82 GLU A O 1
ATOM 672 N N . VAL A 1 83 ? 7.091 3.187 1.189 1.00 95.88 83 VAL A N 1
ATOM 673 C CA . VAL A 1 83 ? 6.738 4.461 0.544 1.00 95.88 83 VAL A CA 1
ATOM 674 C C . VAL A 1 83 ? 5.487 4.325 -0.326 1.00 95.88 83 VAL A C 1
ATOM 676 O O . VAL A 1 83 ? 4.697 5.264 -0.374 1.00 95.88 83 VAL A O 1
ATOM 679 N N . ILE A 1 84 ? 5.258 3.168 -0.950 1.00 93.81 84 ILE A N 1
ATOM 680 C CA . ILE A 1 84 ? 4.072 2.903 -1.779 1.00 93.81 84 ILE A CA 1
ATOM 681 C C . ILE A 1 84 ? 2.836 2.605 -0.913 1.00 93.81 84 ILE A C 1
ATOM 683 O O . ILE A 1 84 ? 1.764 3.178 -1.120 1.00 93.81 84 ILE A O 1
ATOM 687 N N . PHE A 1 85 ? 2.964 1.730 0.088 1.00 95.25 85 PHE A N 1
ATOM 688 C CA . PHE A 1 85 ? 1.814 1.222 0.843 1.00 95.25 85 PHE A CA 1
ATOM 689 C C . PHE A 1 85 ? 1.364 2.134 1.989 1.00 95.25 85 PHE A C 1
ATOM 691 O O . PHE A 1 85 ? 0.159 2.234 2.242 1.00 95.25 85 PHE A O 1
ATOM 698 N N . LYS A 1 86 ? 2.270 2.860 2.660 1.00 94.88 86 LYS A N 1
ATOM 699 C CA . LYS A 1 86 ? 1.884 3.778 3.751 1.00 94.88 86 LYS A CA 1
ATOM 700 C C . LYS A 1 86 ? 0.900 4.868 3.289 1.00 94.88 86 LYS A C 1
ATOM 702 O O . LYS A 1 86 ? -0.058 5.131 4.019 1.00 94.88 86 LYS A O 1
ATOM 707 N N . PRO A 1 87 ? 1.052 5.505 2.111 1.00 95.81 87 PRO A N 1
ATOM 708 C CA . PRO A 1 87 ? 0.040 6.414 1.572 1.00 95.81 87 PRO A CA 1
ATOM 709 C C . PRO A 1 87 ? -1.328 5.758 1.367 1.00 95.81 87 PRO A C 1
ATOM 711 O O . PRO A 1 87 ? -2.337 6.357 1.735 1.00 95.81 87 PRO A O 1
ATOM 714 N N . ILE A 1 88 ? -1.374 4.520 0.864 1.00 95.56 88 ILE A N 1
ATOM 715 C CA . ILE A 1 88 ? -2.623 3.762 0.688 1.00 95.56 88 ILE A CA 1
ATOM 716 C C . ILE A 1 88 ? -3.294 3.513 2.048 1.00 95.56 88 ILE A C 1
ATOM 718 O O . ILE A 1 88 ? -4.509 3.681 2.190 1.00 95.56 88 ILE A O 1
ATOM 722 N N . PHE A 1 89 ? -2.517 3.158 3.076 1.00 94.19 89 PHE A N 1
ATOM 723 C CA . PHE A 1 89 ? -3.026 2.958 4.438 1.00 94.19 89 PHE A CA 1
ATOM 724 C C . PHE A 1 89 ? -3.591 4.259 5.014 1.00 94.19 89 PHE A C 1
ATOM 726 O O . PHE A 1 89 ? -4.745 4.296 5.444 1.00 94.19 89 PHE A O 1
ATOM 733 N N . LYS A 1 90 ? -2.835 5.359 4.908 1.00 92.69 90 LYS A N 1
ATOM 734 C CA . LYS A 1 90 ? -3.263 6.697 5.344 1.00 92.69 90 LYS A CA 1
ATOM 735 C C . LYS A 1 90 ? -4.526 7.172 4.629 1.00 92.69 90 LYS A C 1
ATOM 737 O O . LYS A 1 90 ? -5.412 7.726 5.276 1.00 92.69 90 LYS A O 1
ATOM 742 N N . ALA A 1 91 ? -4.623 6.962 3.318 1.00 92.38 91 ALA A N 1
ATOM 743 C CA . ALA A 1 91 ? -5.823 7.287 2.554 1.00 92.38 91 ALA A CA 1
ATOM 744 C C . ALA A 1 91 ? -7.030 6.480 3.056 1.00 92.38 91 ALA A C 1
ATOM 746 O O . ALA A 1 91 ? -8.095 7.046 3.280 1.00 92.38 91 ALA A O 1
ATOM 747 N N . SER A 1 92 ? -6.837 5.189 3.339 1.00 89.94 92 SER A N 1
ATOM 748 C CA . SER A 1 92 ? -7.898 4.327 3.874 1.00 89.94 92 SER A CA 1
ATOM 749 C C . SER A 1 92 ? -8.387 4.793 5.255 1.00 89.94 92 SER A C 1
ATOM 751 O O . SER A 1 92 ? -9.594 4.857 5.484 1.00 89.94 92 SER A O 1
ATOM 753 N N . LEU A 1 93 ? -7.468 5.182 6.152 1.00 87.69 93 LEU A N 1
ATOM 754 C CA . LEU A 1 93 ? -7.799 5.724 7.480 1.00 87.69 93 LEU A CA 1
ATOM 755 C C . LEU A 1 93 ? -8.612 7.024 7.391 1.00 87.69 93 LEU A C 1
ATOM 757 O O . LEU A 1 93 ? -9.557 7.220 8.153 1.00 87.69 93 LEU A O 1
ATOM 761 N N . ARG A 1 94 ? -8.282 7.912 6.442 1.00 88.94 94 ARG A N 1
ATOM 762 C CA . ARG A 1 94 ? -9.028 9.167 6.231 1.00 88.94 94 ARG A CA 1
ATOM 763 C C . ARG A 1 94 ? -10.483 8.905 5.851 1.00 88.94 94 ARG A C 1
ATOM 765 O O . ARG A 1 94 ? -11.375 9.494 6.450 1.00 88.94 94 ARG A O 1
ATOM 772 N N . ILE A 1 95 ? -10.727 7.964 4.938 1.00 85.75 95 ILE A N 1
ATOM 773 C CA . ILE A 1 95 ? -12.091 7.618 4.507 1.00 85.75 95 ILE A CA 1
ATOM 774 C C . ILE A 1 95 ? -12.911 7.062 5.685 1.00 85.75 95 ILE A C 1
ATOM 776 O O . ILE A 1 95 ? -14.093 7.378 5.824 1.00 85.75 95 ILE A O 1
ATOM 780 N N . GLN A 1 96 ? -12.292 6.272 6.570 1.00 81.31 96 GLN A N 1
ATOM 781 C CA . GLN A 1 96 ? -12.947 5.792 7.793 1.00 81.31 96 GLN A CA 1
ATOM 782 C C . GLN A 1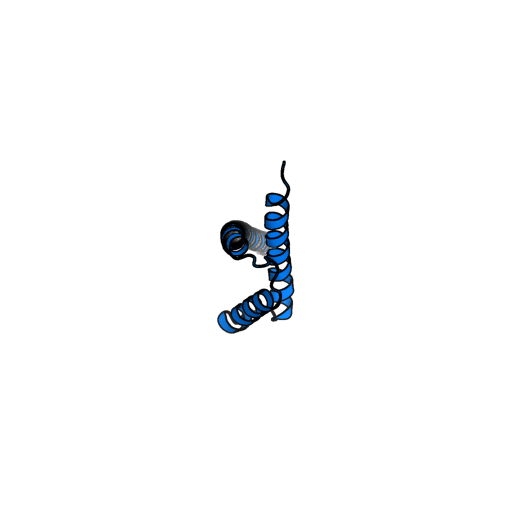 96 ? -13.314 6.945 8.742 1.00 81.31 96 GLN A C 1
ATOM 784 O O . GLN A 1 96 ? -14.396 6.935 9.324 1.00 81.31 96 GLN A O 1
ATOM 789 N N . MET A 1 97 ? -12.440 7.946 8.894 1.00 78.88 97 MET A N 1
ATOM 790 C CA . MET A 1 97 ? -12.700 9.127 9.728 1.00 78.88 97 MET A CA 1
ATOM 791 C C . MET A 1 97 ? -13.809 10.018 9.162 1.00 78.88 97 MET A C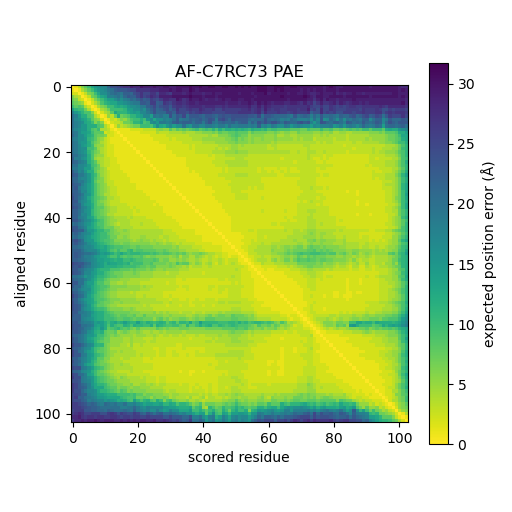 1
ATOM 793 O O . MET A 1 97 ? -14.656 10.487 9.922 1.00 78.88 97 MET A O 1
ATOM 797 N N . ASP A 1 98 ? -13.839 10.226 7.846 1.00 76.19 98 ASP A N 1
ATOM 798 C CA . ASP A 1 98 ? -14.851 11.070 7.205 1.00 76.19 98 ASP A CA 1
ATOM 799 C C . ASP A 1 98 ? -16.250 10.453 7.303 1.00 76.19 98 ASP A C 1
ATOM 801 O O . ASP A 1 98 ? -17.207 11.164 7.598 1.00 76.19 98 ASP A O 1
ATOM 805 N N . LYS A 1 99 ? -16.378 9.121 7.195 1.00 67.00 99 LYS A N 1
ATOM 806 C CA . LYS A 1 99 ? -17.659 8.430 7.441 1.00 67.00 99 LYS A CA 1
ATOM 807 C C . LYS A 1 99 ? -18.132 8.477 8.899 1.00 67.00 99 LYS A C 1
ATOM 809 O O . LYS A 1 99 ? -19.298 8.193 9.158 1.00 67.00 99 LYS A O 1
ATOM 814 N N . LYS A 1 100 ? -17.254 8.798 9.855 1.00 60.41 100 LYS A N 1
ATOM 815 C CA . LYS A 1 100 ? -17.612 8.932 11.278 1.00 60.41 100 LYS A CA 1
ATOM 816 C C . LYS A 1 100 ? -18.120 10.325 11.646 1.00 60.41 100 LYS A C 1
ATOM 818 O O . LYS A 1 100 ? -18.700 10.464 12.721 1.00 60.41 100 LYS A O 1
ATOM 823 N N . LYS A 1 101 ? -17.917 11.345 10.804 1.00 51.41 101 LYS A N 1
ATOM 824 C CA . LYS A 1 101 ? -18.514 12.666 11.035 1.00 51.41 101 LYS A CA 1
ATOM 825 C C . LYS A 1 101 ? -20.011 12.594 10.704 1.00 51.41 101 LYS A C 1
ATOM 827 O O . LYS A 1 101 ? -20.338 12.223 9.578 1.00 51.41 101 LYS A O 1
ATOM 832 N N . PRO A 1 102 ? -20.923 12.908 11.644 1.00 46.78 10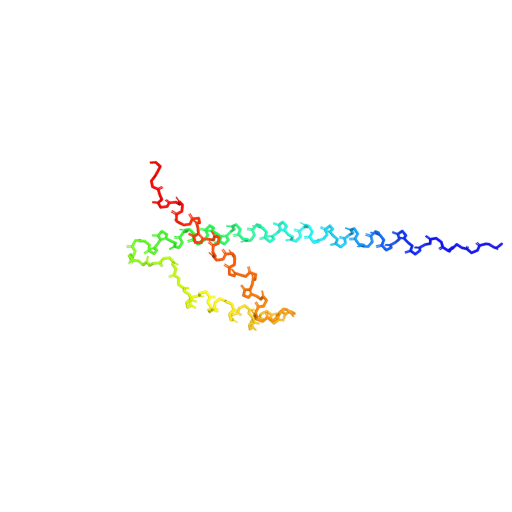2 PRO A N 1
ATOM 833 C CA . PRO A 1 102 ? -22.321 13.096 11.283 1.00 46.78 102 PRO A CA 1
ATOM 834 C C . PRO A 1 102 ? -22.429 14.275 10.304 1.00 46.78 102 PRO A C 1
ATOM 836 O O . PRO A 1 102 ? -21.689 15.254 10.444 1.00 46.78 102 PRO A O 1
ATOM 839 N N . ALA A 1 103 ? -23.300 14.125 9.303 1.00 48.38 103 ALA A N 1
ATOM 840 C CA . ALA A 1 103 ? -23.710 15.206 8.408 1.00 48.38 103 ALA A CA 1
ATOM 841 C C . ALA A 1 103 ? -24.389 16.345 9.181 1.00 48.38 103 ALA A C 1
ATOM 843 O O . ALA A 1 103 ? -25.044 16.044 10.208 1.00 48.38 103 ALA A O 1
#